Protein AF-A0A354FLP3-F1 (afdb_monomer_lite)

Sequence (162 aa):
MPLSAVAPWGTVAGTLSFEGNLVEPLLWQQTPPQIPQGDFSGSLRDVRIQFKAATLEQLGVALPELTLDEVGFKGTIGSNLTADVQFKGMLTGTLSGWVRLNPDRPQNSLLNLRVKLNLNPKLRQQLGVAALLLRGFQCGTTVSLKIEGTVAQPLTKKGECA

pLDDT: mean 88.19, std 9.28, range [58.03, 97.75]

Secondary structure (DSSP, 8-state):
-EEEEEETTEEEEEEEEEEEEEESGGGGGSSS----EEEEEEEEEEEEEEE-THHHHTTT-PPPPEEEEEEEEEEEESSEEEEEEEEEESEEEEEEEEEE--SS-GGGPEEEEEEEEEE-HHHHHHHTTHHHHHHTTEETTEEEEEEEEESSSEEEEEPPP-

Structure (mmCIF, N/CA/C/O backbone):
data_AF-A0A354FLP3-F1
#
_entry.id   AF-A0A354FLP3-F1
#
loop_
_atom_site.group_PDB
_atom_site.id
_atom_site.type_symbol
_atom_site.label_atom_id
_atom_site.label_alt_id
_atom_site.label_comp_id
_atom_site.label_asym_id
_atom_site.label_entity_id
_atom_site.label_seq_id
_atom_site.pdbx_PDB_ins_code
_atom_site.Cartn_x
_atom_site.Cartn_y
_atom_site.Cartn_z
_atom_site.occupancy
_atom_site.B_iso_or_equiv
_atom_site.auth_seq_id
_atom_site.auth_comp_id
_atom_site.auth_asym_id
_atom_site.auth_atom_id
_atom_site.pdbx_PDB_model_num
ATOM 1 N N . MET A 1 1 ? -9.056 12.078 -12.957 1.00 90.12 1 MET A N 1
ATOM 2 C CA . MET A 1 1 ? -9.632 11.098 -13.904 1.00 90.12 1 MET A CA 1
ATOM 3 C C . MET A 1 1 ? -10.315 9.985 -13.121 1.00 90.12 1 MET A C 1
ATOM 5 O O . MET A 1 1 ? -9.750 9.572 -12.114 1.00 90.12 1 MET A O 1
ATOM 9 N N . PRO A 1 2 ? -11.516 9.524 -13.503 1.00 92.50 2 PRO A N 1
ATOM 10 C CA . PRO A 1 2 ? -12.110 8.351 -12.867 1.00 92.50 2 PRO A CA 1
ATOM 11 C C . PRO A 1 2 ? -11.212 7.128 -13.100 1.00 92.50 2 PRO A C 1
ATOM 13 O O . PRO A 1 2 ? -10.718 6.924 -14.208 1.00 92.50 2 PRO A O 1
ATOM 16 N N . LEU A 1 3 ? -10.987 6.339 -12.054 1.00 92.81 3 LEU A N 1
ATOM 17 C CA . LEU A 1 3 ? -10.207 5.107 -12.090 1.00 92.81 3 LEU A CA 1
ATOM 18 C C . LEU A 1 3 ? -11.068 3.960 -11.559 1.00 92.81 3 LEU A C 1
ATOM 20 O O . LEU A 1 3 ? -11.684 4.078 -10.500 1.00 92.81 3 LEU A O 1
ATOM 24 N N . SER A 1 4 ? -11.063 2.837 -12.273 1.00 92.62 4 SER A N 1
ATOM 25 C CA . SER A 1 4 ? -11.566 1.559 -11.778 1.00 92.62 4 SER A CA 1
ATOM 26 C C . SER A 1 4 ? -10.586 0.460 -12.167 1.00 92.62 4 SER A C 1
ATOM 28 O O . SER A 1 4 ? -10.182 0.368 -13.326 1.00 92.62 4 SER A O 1
ATOM 30 N N . ALA A 1 5 ? -10.177 -0.344 -11.192 1.00 90.38 5 ALA A N 1
ATOM 31 C CA . ALA A 1 5 ? -9.242 -1.441 -11.380 1.00 90.38 5 ALA A CA 1
ATOM 32 C C . ALA A 1 5 ? -9.779 -2.714 -10.723 1.00 90.38 5 ALA A C 1
ATOM 34 O O . ALA A 1 5 ? -10.292 -2.690 -9.602 1.00 90.38 5 ALA A O 1
ATOM 35 N N . VAL A 1 6 ? -9.630 -3.838 -11.423 1.00 89.94 6 VAL A N 1
ATOM 36 C CA . VAL A 1 6 ? -9.985 -5.168 -10.923 1.00 89.94 6 VAL A CA 1
ATOM 37 C C . VAL A 1 6 ? -8.704 -5.928 -10.614 1.00 89.94 6 VAL A C 1
ATOM 39 O O . VAL A 1 6 ? -7.812 -6.027 -11.453 1.00 89.94 6 VAL A O 1
ATOM 42 N N . ALA A 1 7 ? -8.635 -6.502 -9.420 1.00 82.31 7 ALA A N 1
ATOM 43 C CA . ALA A 1 7 ? -7.557 -7.367 -8.976 1.00 82.31 7 ALA A CA 1
ATOM 44 C C . ALA A 1 7 ? -8.092 -8.772 -8.624 1.00 82.31 7 ALA A C 1
ATOM 46 O O . ALA A 1 7 ? -9.303 -8.976 -8.450 1.00 82.31 7 ALA A O 1
ATOM 47 N N . PRO A 1 8 ? -7.211 -9.778 -8.481 1.00 79.50 8 PRO A N 1
ATOM 48 C CA . PRO A 1 8 ? -7.608 -11.097 -7.987 1.00 79.50 8 PRO A CA 1
ATOM 49 C C . PRO A 1 8 ? -8.282 -11.055 -6.607 1.00 79.50 8 PRO A C 1
ATOM 51 O O . PRO A 1 8 ? -9.133 -11.889 -6.327 1.00 79.50 8 PRO A O 1
ATOM 54 N N . TRP A 1 9 ? -7.952 -10.062 -5.776 1.00 80.19 9 TRP A N 1
ATOM 55 C CA . TRP A 1 9 ? -8.453 -9.918 -4.407 1.00 80.19 9 TRP A CA 1
ATOM 56 C C . TRP A 1 9 ? -9.673 -8.992 -4.266 1.00 80.19 9 TRP A C 1
ATOM 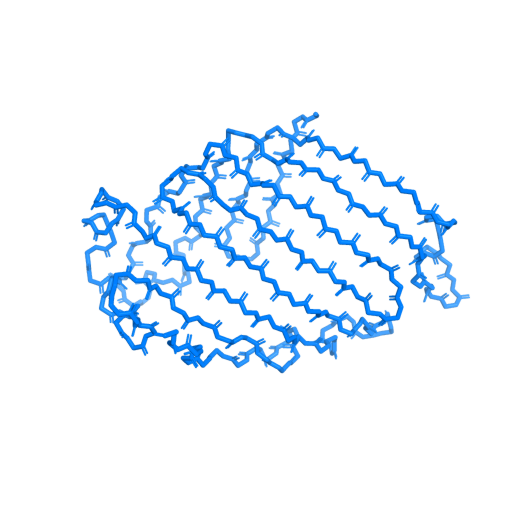58 O O . TRP A 1 9 ? -10.287 -8.969 -3.201 1.00 80.19 9 TRP A O 1
ATOM 68 N N . GLY A 1 10 ? -10.044 -8.223 -5.294 1.00 87.94 10 GLY A N 1
ATOM 69 C CA . GLY A 1 10 ? -11.063 -7.181 -5.148 1.00 87.94 10 GLY A CA 1
ATOM 70 C C . GLY A 1 10 ? -11.157 -6.216 -6.320 1.00 87.94 10 GLY A C 1
ATOM 71 O O . GLY A 1 10 ? -10.541 -6.419 -7.366 1.00 87.94 10 GLY A O 1
ATOM 72 N N . THR A 1 11 ? -11.928 -5.156 -6.132 1.00 91.81 11 THR A N 1
ATOM 73 C CA . THR A 1 11 ? -12.006 -4.002 -7.027 1.00 91.81 11 THR A CA 1
ATOM 74 C C . THR A 1 11 ? -11.650 -2.734 -6.260 1.00 91.81 11 THR A C 1
ATOM 76 O O . THR A 1 11 ? -11.897 -2.626 -5.058 1.00 91.81 11 THR A O 1
ATOM 79 N N . VAL A 1 12 ? -11.042 -1.778 -6.959 1.00 93.06 12 VAL A N 1
ATOM 80 C CA . VAL A 1 12 ? -10.733 -0.441 -6.444 1.00 93.06 12 VAL A CA 1
ATOM 81 C C . VAL A 1 12 ? -11.320 0.580 -7.403 1.00 93.06 12 VAL A C 1
ATOM 83 O O . VAL A 1 12 ? -11.105 0.486 -8.612 1.00 93.06 12 VAL A O 1
ATOM 86 N N . ALA A 1 13 ? -12.044 1.559 -6.875 1.00 96.00 13 ALA A N 1
ATOM 87 C CA . ALA A 1 13 ? -12.586 2.676 -7.637 1.00 96.00 13 ALA A CA 1
ATOM 88 C C . ALA A 1 13 ? -12.297 4.005 -6.931 1.00 96.00 13 ALA A C 1
ATOM 90 O O . ALA A 1 13 ? -12.186 4.033 -5.709 1.00 96.00 13 ALA A O 1
ATOM 91 N N . GLY A 1 14 ? -12.181 5.094 -7.690 1.00 95.94 14 GLY A N 1
ATOM 92 C CA . GLY A 1 14 ? -12.001 6.444 -7.151 1.00 95.94 14 GLY A CA 1
ATOM 93 C C . GLY A 1 14 ? -11.644 7.465 -8.230 1.00 95.94 14 GLY A C 1
ATOM 94 O O . GLY A 1 14 ? -11.694 7.172 -9.427 1.00 95.94 14 GLY A O 1
ATOM 95 N N . THR A 1 15 ? -11.244 8.662 -7.810 1.00 96.88 15 THR A N 1
ATOM 96 C CA . THR A 1 15 ? -10.768 9.723 -8.709 1.00 96.88 15 THR A CA 1
ATOM 97 C C . THR A 1 15 ? -9.259 9.887 -8.581 1.00 96.88 15 THR A C 1
ATOM 99 O O . THR A 1 15 ? -8.762 10.334 -7.551 1.00 96.88 15 THR A O 1
ATOM 102 N N . LEU A 1 16 ? -8.529 9.529 -9.636 1.00 96.25 16 LEU A N 1
ATOM 103 C CA . LEU A 1 16 ? -7.073 9.599 -9.712 1.00 96.25 16 LEU A CA 1
ATOM 104 C C . LEU A 1 16 ? -6.609 10.990 -10.161 1.00 96.25 16 LEU A C 1
ATOM 106 O O . LEU A 1 16 ? -7.042 11.502 -11.198 1.00 96.25 16 LEU A O 1
ATOM 110 N N . SER A 1 17 ? -5.681 11.562 -9.407 1.00 96.12 17 SER A N 1
ATOM 111 C CA . SER A 1 17 ? -4.750 12.594 -9.847 1.00 96.12 17 SER A CA 1
ATOM 112 C C . SER A 1 17 ? -3.367 11.959 -9.922 1.00 96.12 17 SER A C 1
ATOM 114 O O . SER A 1 17 ? -2.944 11.315 -8.961 1.00 96.12 17 SER A O 1
ATOM 116 N N . PHE A 1 18 ? -2.693 12.098 -11.057 1.00 93.88 18 PHE A N 1
ATOM 117 C CA . PHE A 1 18 ? -1.367 11.538 -11.282 1.00 93.88 18 PHE A CA 1
ATOM 118 C C . PHE A 1 18 ? -0.504 12.568 -11.993 1.00 93.88 18 PHE A C 1
ATOM 120 O O . PHE A 1 18 ? -0.931 13.165 -12.981 1.00 93.88 18 PHE A O 1
ATOM 127 N N . GLU A 1 19 ? 0.712 12.723 -11.502 1.00 92.69 19 GLU A N 1
ATOM 128 C CA . GLU A 1 19 ? 1.760 13.533 -12.092 1.00 92.69 19 GLU A CA 1
ATOM 129 C C . GLU A 1 19 ? 3.052 12.719 -12.071 1.00 92.69 19 GLU A C 1
ATOM 131 O O . GLU A 1 19 ? 3.365 12.052 -11.083 1.00 92.69 19 GLU A O 1
ATOM 136 N N . GLY A 1 20 ? 3.809 12.748 -13.161 1.00 88.88 20 GLY A N 1
ATOM 137 C CA . GLY A 1 20 ? 5.070 12.031 -13.221 1.00 88.88 20 GLY A CA 1
ATOM 138 C C . GLY A 1 20 ? 5.993 12.587 -14.286 1.00 88.88 20 GLY A C 1
ATOM 139 O O . GLY A 1 20 ? 5.558 12.921 -15.386 1.00 88.88 20 GLY A O 1
ATOM 140 N N . ASN A 1 21 ? 7.275 12.639 -13.947 1.00 89.38 21 ASN A N 1
ATOM 141 C CA . ASN A 1 21 ? 8.355 13.027 -14.840 1.00 89.38 21 ASN A CA 1
ATOM 142 C C . ASN A 1 21 ? 9.130 11.766 -15.201 1.00 89.38 21 ASN A C 1
ATOM 144 O O . ASN A 1 21 ? 10.168 11.472 -14.614 1.00 89.38 21 ASN A O 1
ATOM 148 N N . LEU A 1 22 ? 8.565 10.983 -16.121 1.00 84.25 22 LEU A N 1
ATOM 149 C CA . LEU A 1 22 ? 9.154 9.729 -16.575 1.00 84.25 22 LEU A CA 1
ATOM 150 C C . LEU A 1 22 ? 10.002 9.967 -17.822 1.00 84.25 22 LEU A C 1
ATOM 152 O O . LEU A 1 22 ? 9.513 10.460 -18.838 1.00 84.25 22 LEU A O 1
ATOM 156 N N . VAL A 1 23 ? 11.265 9.568 -17.749 1.00 83.56 23 VAL A N 1
ATOM 157 C CA . VAL A 1 23 ? 12.162 9.455 -18.891 1.00 83.56 23 VAL A CA 1
ATOM 158 C C . VAL A 1 23 ? 11.710 8.256 -19.715 1.00 83.56 23 VAL A C 1
ATOM 160 O O . VAL A 1 23 ? 11.703 7.126 -19.225 1.00 83.56 23 VAL A O 1
ATOM 163 N N . GLU A 1 24 ? 11.304 8.533 -20.955 1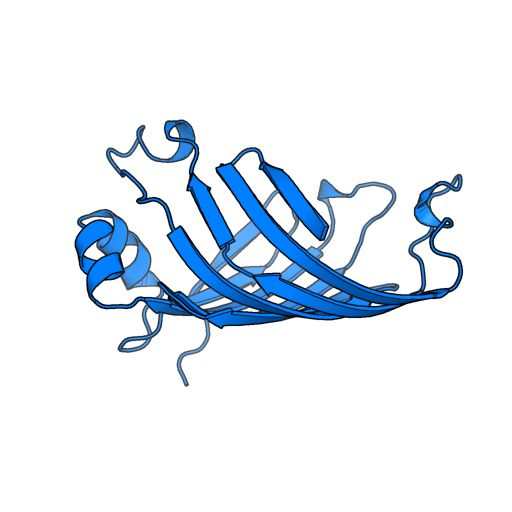.00 76.94 24 GLU A N 1
ATOM 164 C CA . GLU A 1 24 ? 10.925 7.537 -21.963 1.00 76.94 24 GLU A CA 1
ATOM 165 C C . GLU A 1 24 ? 9.896 6.504 -21.441 1.00 76.94 24 GLU A C 1
ATOM 167 O O . GLU A 1 24 ? 10.167 5.307 -21.360 1.00 76.94 24 GLU A O 1
ATOM 172 N N . PRO A 1 25 ? 8.660 6.921 -21.104 1.00 71.25 25 PRO A N 1
ATOM 173 C CA . PRO A 1 25 ? 7.660 6.050 -20.471 1.00 71.25 25 PRO A CA 1
ATOM 174 C C . PRO A 1 25 ? 7.262 4.824 -21.316 1.00 71.25 25 PRO A C 1
ATOM 176 O O . PRO A 1 25 ? 6.699 3.865 -20.788 1.00 71.25 25 PRO A O 1
ATOM 179 N N . LEU A 1 26 ? 7.563 4.836 -22.618 1.00 76.12 26 LEU A N 1
ATOM 180 C CA . LEU A 1 26 ? 7.305 3.739 -23.554 1.00 76.12 26 LEU A CA 1
ATOM 181 C C . LEU A 1 26 ? 8.393 2.648 -23.541 1.00 76.12 26 LEU A C 1
ATOM 183 O O . LEU A 1 26 ? 8.225 1.632 -24.212 1.00 76.12 26 LEU A O 1
ATOM 187 N N . LEU A 1 27 ? 9.469 2.803 -22.759 1.00 74.44 27 LEU A N 1
ATOM 188 C CA . LEU A 1 27 ? 10.528 1.795 -22.593 1.00 74.44 27 LEU A CA 1
ATOM 189 C C . LEU A 1 27 ? 9.995 0.421 -22.151 1.00 74.44 27 LEU A C 1
ATOM 191 O O . LEU A 1 27 ? 10.506 -0.614 -22.580 1.00 74.44 27 LEU A O 1
ATOM 195 N N . TRP A 1 28 ? 8.905 0.393 -21.379 1.00 72.19 28 TRP A N 1
ATOM 196 C CA . TRP A 1 28 ? 8.240 -0.852 -20.973 1.00 72.19 28 TRP A CA 1
ATOM 197 C C . TRP A 1 28 ? 7.677 -1.667 -22.142 1.00 72.19 28 TRP A C 1
ATOM 199 O O . TRP A 1 28 ? 7.447 -2.863 -21.989 1.00 72.19 28 TRP A O 1
ATOM 209 N N . GLN A 1 29 ? 7.399 -1.024 -23.280 1.00 77.19 29 GLN A N 1
ATOM 210 C CA . GLN A 1 29 ? 6.842 -1.667 -24.474 1.00 77.19 29 GLN A CA 1
ATOM 211 C C . GLN A 1 29 ? 7.936 -2.188 -25.420 1.00 77.19 29 GLN A C 1
ATOM 213 O O . GLN A 1 29 ? 7.622 -2.824 -26.425 1.00 77.19 29 GLN A O 1
ATOM 218 N N . GLN A 1 30 ? 9.213 -1.918 -25.127 1.00 79.44 30 GLN A N 1
ATOM 219 C CA . GLN A 1 30 ? 10.337 -2.386 -25.936 1.00 79.44 30 GLN A CA 1
ATOM 220 C C . GLN A 1 30 ? 10.639 -3.871 -25.698 1.00 79.44 30 GLN A C 1
ATOM 222 O O . GLN A 1 30 ? 10.158 -4.489 -24.752 1.00 79.44 30 GLN A O 1
ATOM 227 N N . THR A 1 31 ? 11.440 -4.464 -26.587 1.00 77.06 31 THR A N 1
ATOM 228 C CA . THR A 1 31 ? 11.949 -5.834 -26.443 1.00 77.06 31 THR A CA 1
ATOM 229 C C . THR A 1 31 ? 13.484 -5.797 -26.438 1.00 77.06 31 THR A C 1
ATOM 231 O O . THR A 1 31 ? 14.064 -5.471 -27.474 1.00 77.06 31 THR A O 1
ATOM 234 N N . PRO A 1 32 ? 14.156 -6.122 -25.317 1.00 74.12 32 PRO A N 1
ATOM 235 C CA . PRO A 1 32 ? 13.576 -6.490 -24.024 1.00 74.12 32 PRO A CA 1
ATOM 236 C C . PRO A 1 32 ? 12.907 -5.290 -23.324 1.00 74.12 32 PRO A C 1
ATOM 238 O O . PRO A 1 32 ? 13.324 -4.151 -23.545 1.00 74.12 32 PRO A O 1
ATOM 241 N N . PRO A 1 33 ? 11.880 -5.525 -22.487 1.00 75.94 33 PRO A N 1
ATOM 242 C CA . PRO A 1 33 ? 11.199 -4.459 -21.764 1.00 75.94 33 PRO A CA 1
ATOM 243 C C . PRO A 1 33 ? 12.163 -3.771 -20.801 1.00 75.94 33 PRO A C 1
ATOM 245 O O . PRO A 1 33 ? 12.821 -4.416 -19.982 1.00 75.94 33 PRO A O 1
ATOM 248 N N . GLN A 1 34 ? 12.231 -2.446 -20.890 1.00 80.94 34 GLN A N 1
ATOM 249 C CA . GLN A 1 34 ? 13.078 -1.627 -20.034 1.00 80.94 34 GLN A CA 1
ATOM 250 C C . GLN A 1 34 ? 12.229 -0.866 -19.018 1.00 80.94 34 GLN A C 1
ATOM 252 O O . GLN A 1 34 ? 11.121 -0.416 -19.307 1.00 80.94 34 GLN A O 1
ATOM 257 N N . ILE A 1 35 ? 12.758 -0.729 -17.804 1.00 83.44 35 ILE A N 1
ATOM 258 C CA . ILE A 1 35 ? 12.104 0.035 -16.744 1.00 83.44 35 ILE A CA 1
ATOM 259 C C . ILE A 1 35 ? 12.444 1.519 -16.968 1.00 83.44 35 ILE A C 1
ATOM 261 O O . ILE A 1 35 ? 13.627 1.865 -16.930 1.00 83.44 35 ILE A O 1
ATOM 265 N N . PRO A 1 36 ? 11.457 2.404 -17.188 1.00 84.12 36 PRO A N 1
ATOM 266 C CA . PRO A 1 36 ? 11.667 3.828 -17.300 1.00 84.12 36 PRO A CA 1
ATOM 267 C C . PRO A 1 36 ? 12.108 4.375 -15.956 1.00 84.12 36 PRO A C 1
ATOM 269 O O . PRO A 1 36 ? 11.907 3.771 -14.897 1.00 84.12 36 PRO A O 1
ATOM 272 N N . GLN A 1 37 ? 12.692 5.558 -16.021 1.00 89.81 37 GLN A N 1
ATOM 273 C CA . GLN A 1 37 ? 13.249 6.219 -14.860 1.00 89.81 37 GLN A CA 1
ATOM 274 C C . GLN A 1 37 ? 12.502 7.507 -14.590 1.00 89.81 37 GLN A C 1
ATOM 276 O O . GLN A 1 37 ? 12.136 8.210 -15.525 1.00 89.81 37 GLN A O 1
ATOM 281 N N . GLY A 1 38 ? 12.289 7.830 -13.324 1.00 92.81 38 GLY A N 1
ATOM 282 C CA . GLY A 1 38 ? 11.735 9.123 -12.961 1.00 92.81 38 GLY A CA 1
ATOM 283 C C . GLY A 1 38 ? 10.923 9.105 -11.688 1.00 92.81 38 GLY A C 1
ATOM 284 O O . GLY A 1 38 ? 10.816 8.089 -11.000 1.00 92.81 38 GLY A O 1
ATOM 285 N N . ASP A 1 39 ? 10.321 10.249 -11.414 1.00 94.62 39 ASP A N 1
ATOM 286 C CA . ASP A 1 39 ? 9.527 10.470 -10.218 1.00 94.62 39 ASP A CA 1
ATOM 287 C C . ASP A 1 39 ? 8.047 10.486 -10.568 1.00 94.62 39 ASP A C 1
ATOM 289 O O . ASP A 1 39 ? 7.641 10.912 -11.654 1.00 94.62 39 ASP A O 1
ATOM 293 N N . PHE A 1 40 ? 7.227 10.040 -9.627 1.00 94.06 40 PHE A N 1
ATOM 294 C CA . PHE A 1 40 ? 5.782 10.105 -9.743 1.00 94.06 40 PHE A CA 1
ATOM 295 C C . PHE A 1 40 ? 5.153 10.507 -8.417 1.00 94.06 40 PHE A C 1
ATOM 297 O O . PHE A 1 40 ? 5.660 10.218 -7.331 1.00 94.06 40 PHE A O 1
ATOM 304 N N . SER A 1 41 ? 4.004 11.159 -8.504 1.00 97.00 41 SER A N 1
ATOM 305 C CA . SER A 1 41 ? 3.171 11.469 -7.359 1.00 97.00 41 SER A CA 1
ATOM 306 C C . SER A 1 41 ? 1.710 11.580 -7.763 1.00 97.00 41 SER A C 1
ATOM 308 O O . SER A 1 41 ? 1.356 11.619 -8.941 1.00 97.00 41 SER A O 1
ATOM 310 N N . GLY A 1 42 ? 0.835 11.579 -6.773 1.00 96.62 42 GLY A N 1
ATOM 311 C CA . GLY A 1 42 ? -0.580 11.699 -7.030 1.00 96.62 42 GLY A CA 1
ATOM 312 C C . GLY A 1 42 ? -1.432 11.415 -5.814 1.00 96.62 42 GLY A C 1
ATOM 313 O O . GLY A 1 42 ? -0.960 11.250 -4.687 1.00 96.62 42 GLY A O 1
ATOM 314 N N . SER A 1 43 ? -2.731 11.371 -6.063 1.00 97.25 43 SER A N 1
ATOM 315 C CA . SER A 1 43 ? -3.720 10.988 -5.066 1.00 97.25 43 SER A CA 1
ATOM 316 C C . SER A 1 43 ? -4.872 10.244 -5.718 1.00 97.25 43 SER A C 1
ATOM 318 O O . SER A 1 43 ? -5.247 10.522 -6.856 1.00 97.25 43 SER A O 1
ATOM 320 N N . LEU A 1 44 ? -5.452 9.303 -4.986 1.00 96.75 44 LEU A N 1
ATOM 321 C CA . LEU A 1 44 ? -6.743 8.711 -5.301 1.00 96.75 44 LEU A CA 1
ATOM 322 C C . LEU A 1 44 ? -7.751 9.210 -4.265 1.00 96.75 44 LEU A C 1
ATOM 324 O O . LEU A 1 44 ? -7.539 9.013 -3.072 1.00 96.75 44 LEU A O 1
ATOM 328 N N . ARG A 1 45 ? -8.816 9.878 -4.705 1.00 97.31 45 ARG A N 1
ATOM 329 C CA . ARG A 1 45 ? -9.878 10.424 -3.843 1.00 97.31 45 ARG A CA 1
ATOM 330 C C . ARG A 1 45 ? -11.152 9.603 -3.951 1.00 97.31 45 ARG A C 1
ATOM 332 O O . ARG A 1 45 ? -11.361 8.949 -4.976 1.00 97.31 45 ARG A O 1
ATOM 339 N N . ASP A 1 46 ? -11.984 9.668 -2.915 1.00 96.44 46 ASP A N 1
ATOM 340 C CA . ASP A 1 46 ? -13.277 8.972 -2.844 1.00 96.44 46 ASP A CA 1
ATOM 341 C C . ASP A 1 46 ? -13.133 7.473 -3.145 1.00 96.44 46 ASP A C 1
ATOM 343 O O . ASP A 1 46 ? -13.850 6.891 -3.964 1.00 96.44 46 ASP A O 1
ATOM 347 N N . VAL A 1 47 ? -12.128 6.858 -2.520 1.00 96.00 47 VAL A N 1
ATOM 348 C CA . VAL A 1 47 ? -11.710 5.495 -2.829 1.00 96.00 47 VAL A CA 1
ATOM 349 C C . VAL A 1 47 ? -12.713 4.510 -2.262 1.00 96.00 47 VAL A C 1
ATOM 351 O O . VAL A 1 47 ? -13.031 4.556 -1.075 1.00 96.00 47 VAL A O 1
ATOM 354 N N . ARG A 1 48 ? -13.148 3.564 -3.087 1.00 95.06 48 ARG A N 1
ATOM 355 C CA . ARG A 1 48 ? -13.948 2.411 -2.673 1.00 95.06 48 ARG A CA 1
ATOM 356 C C . ARG A 1 48 ? -13.206 1.138 -3.017 1.00 95.06 48 ARG A C 1
ATOM 358 O O . ARG A 1 48 ? -12.815 0.944 -4.167 1.00 95.06 48 ARG A O 1
ATOM 365 N N . ILE A 1 49 ? -13.011 0.286 -2.020 1.00 92.38 49 ILE A N 1
ATOM 366 C CA . ILE A 1 49 ? -12.358 -1.010 -2.164 1.00 92.38 49 ILE A CA 1
ATOM 367 C C . ILE A 1 49 ? -13.357 -2.092 -1.775 1.00 92.38 49 ILE A C 1
ATOM 369 O O . ILE A 1 49 ? -13.756 -2.185 -0.613 1.00 92.38 49 ILE A O 1
ATOM 373 N N . GLN A 1 50 ? -13.730 -2.923 -2.743 1.00 90.50 50 GLN A N 1
ATOM 374 C CA . GLN A 1 50 ? -14.599 -4.074 -2.519 1.00 90.50 50 GLN A CA 1
ATOM 375 C C . GLN A 1 50 ? -13.771 -5.346 -2.625 1.00 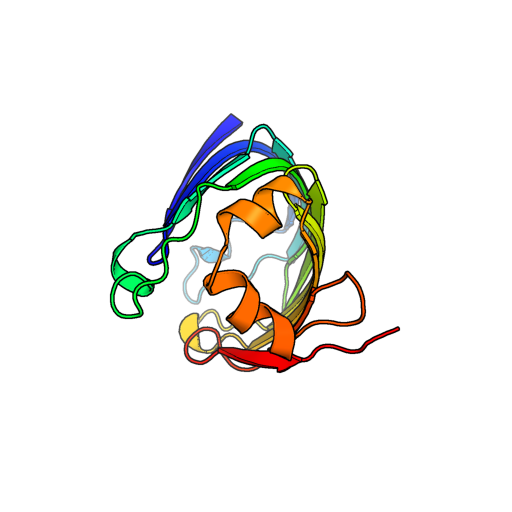90.50 50 GLN A C 1
ATOM 377 O O . GLN A 1 50 ? -13.199 -5.651 -3.671 1.00 90.50 50 GLN A O 1
ATOM 382 N N . PHE A 1 51 ? -13.688 -6.099 -1.535 1.00 85.50 51 PHE A N 1
ATOM 383 C CA . PHE A 1 51 ? -12.973 -7.368 -1.531 1.00 85.50 51 PHE A CA 1
ATOM 384 C C . PHE A 1 51 ? -13.795 -8.450 -2.225 1.00 85.50 51 PHE A C 1
ATOM 386 O O . PHE A 1 51 ? -15.010 -8.533 -2.051 1.00 85.50 51 PHE A O 1
ATOM 393 N N . LYS A 1 52 ? -13.130 -9.310 -3.002 1.00 80.75 52 LYS A N 1
ATOM 394 C CA . LYS A 1 52 ? -13.775 -10.510 -3.534 1.00 80.75 52 LYS A CA 1
ATOM 395 C C . LYS A 1 52 ? -14.006 -11.489 -2.392 1.00 80.75 52 LYS A C 1
ATOM 397 O O . LYS A 1 52 ? -13.073 -11.883 -1.696 1.00 80.75 52 LYS A O 1
ATOM 402 N N . ALA A 1 53 ? -15.258 -11.896 -2.264 1.00 63.84 53 ALA A N 1
ATOM 403 C CA . ALA A 1 53 ? -15.761 -12.736 -1.191 1.00 63.84 53 ALA A CA 1
ATOM 404 C C . ALA A 1 53 ? -15.009 -14.087 -1.088 1.00 63.84 53 ALA A C 1
ATOM 406 O O . ALA A 1 53 ? -14.595 -14.509 -0.008 1.00 63.84 53 ALA A O 1
ATOM 407 N N . ALA A 1 54 ? -14.671 -14.680 -2.238 1.00 61.78 54 ALA A N 1
ATOM 408 C CA . ALA A 1 54 ? -14.104 -16.026 -2.337 1.00 61.78 54 ALA A CA 1
ATOM 409 C C . ALA A 1 54 ? -12.800 -16.276 -1.548 1.00 61.78 54 ALA A C 1
ATOM 411 O O . ALA A 1 54 ? -12.553 -17.412 -1.146 1.00 61.78 54 ALA A O 1
ATOM 412 N N . THR A 1 55 ? -11.955 -15.265 -1.318 1.00 58.03 55 THR A N 1
ATOM 413 C CA . THR A 1 55 ? -10.617 -15.486 -0.733 1.00 58.03 55 THR A CA 1
ATOM 414 C C . THR A 1 55 ? -10.648 -15.688 0.786 1.00 58.03 55 THR A C 1
ATOM 416 O O . THR A 1 55 ? -9.745 -16.311 1.337 1.00 58.03 55 THR A O 1
ATOM 419 N N . LEU A 1 56 ? -11.667 -15.170 1.480 1.00 61.94 56 LEU A N 1
ATOM 420 C CA . LEU A 1 56 ? -11.756 -15.201 2.949 1.00 61.94 56 LEU A CA 1
ATOM 421 C C . LEU A 1 56 ? -13.083 -15.763 3.475 1.00 61.94 56 LEU A C 1
ATOM 423 O O . LEU A 1 56 ? -13.143 -16.190 4.629 1.00 61.94 56 LEU A O 1
ATOM 427 N N . GLU A 1 57 ? -14.110 -15.879 2.629 1.00 63.50 57 GLU A N 1
ATOM 428 C CA . GLU A 1 57 ? -15.352 -16.581 2.976 1.00 63.50 57 GLU A CA 1
ATOM 429 C C . GLU A 1 57 ? -15.128 -18.060 3.300 1.00 63.50 57 GLU A C 1
ATOM 431 O O . GLU A 1 57 ? -15.808 -18.595 4.171 1.00 63.50 57 GLU A O 1
ATOM 436 N N . GLN A 1 58 ? -14.126 -18.710 2.691 1.00 59.66 58 GLN A N 1
ATOM 437 C CA . GLN A 1 58 ? -13.740 -20.085 3.047 1.00 59.66 58 GLN A CA 1
ATOM 438 C C . GLN A 1 58 ? -13.289 -20.215 4.512 1.00 59.66 58 GLN A C 1
ATOM 440 O O . GLN A 1 58 ? -13.357 -21.297 5.087 1.00 59.66 58 GLN A O 1
ATOM 445 N N . LEU A 1 59 ? -12.853 -19.110 5.126 1.00 59.47 59 LEU A N 1
ATOM 446 C CA . LEU A 1 59 ? -12.472 -19.018 6.536 1.00 59.47 59 LEU A CA 1
ATOM 447 C C . LEU A 1 59 ? -13.580 -18.386 7.400 1.00 59.47 59 LEU A C 1
ATOM 449 O O . LEU A 1 59 ? -13.336 -18.057 8.559 1.00 59.47 59 LEU A O 1
ATOM 453 N N . GLY A 1 60 ? -14.784 -18.182 6.849 1.00 63.31 60 GLY A N 1
ATOM 454 C CA . GLY A 1 60 ? -15.896 -17.509 7.526 1.00 63.31 60 GLY A CA 1
ATOM 455 C C . GLY A 1 60 ? -15.645 -16.021 7.794 1.00 63.31 60 GLY A C 1
ATOM 456 O O . GLY A 1 60 ? -16.279 -15.435 8.671 1.00 63.31 60 GLY A O 1
ATOM 457 N N . VAL A 1 61 ? -14.699 -15.405 7.078 1.00 70.56 61 VAL A N 1
ATOM 458 C CA . VAL A 1 61 ? -14.284 -14.016 7.285 1.00 70.56 61 VAL A CA 1
ATOM 459 C C . VAL A 1 61 ? -14.863 -13.132 6.182 1.00 70.56 61 VAL A C 1
ATOM 461 O O . VAL A 1 61 ? -14.383 -13.131 5.050 1.00 70.56 61 VAL A O 1
ATOM 464 N N . ALA A 1 62 ? -15.874 -12.334 6.529 1.00 71.88 62 ALA A N 1
ATOM 465 C CA . ALA A 1 62 ? -16.382 -11.275 5.664 1.00 71.88 62 ALA A CA 1
ATOM 466 C C . ALA A 1 62 ? -15.543 -10.002 5.852 1.00 71.88 62 ALA A C 1
ATOM 468 O O . ALA A 1 62 ? -15.468 -9.457 6.955 1.00 71.88 62 ALA A O 1
ATOM 469 N N . LEU A 1 63 ? -14.911 -9.520 4.779 1.00 80.38 63 LEU A N 1
ATOM 470 C CA . LEU A 1 63 ? -14.272 -8.206 4.788 1.00 80.38 63 LEU A CA 1
ATOM 471 C C . LEU A 1 63 ? -15.285 -7.133 4.371 1.00 80.38 63 LEU A C 1
ATOM 473 O O . LEU A 1 63 ? -15.900 -7.272 3.312 1.00 80.38 63 LEU A O 1
ATOM 477 N N . PRO A 1 64 ? -15.455 -6.058 5.159 1.00 86.19 64 PRO A N 1
ATOM 478 C CA . PRO A 1 64 ? -16.322 -4.957 4.767 1.00 86.19 64 PRO A CA 1
ATOM 479 C C . PRO A 1 64 ? -15.734 -4.201 3.569 1.00 86.19 64 PRO A C 1
ATOM 481 O O . PRO A 1 64 ? -14.517 -4.182 3.367 1.00 86.19 64 PRO A O 1
ATOM 484 N N . GLU A 1 65 ? -16.597 -3.521 2.811 1.00 89.81 65 GLU A N 1
ATOM 485 C CA . GLU A 1 65 ? -16.143 -2.490 1.873 1.00 89.81 65 GLU A CA 1
ATOM 486 C C . GLU A 1 65 ? -15.328 -1.431 2.634 1.00 89.81 65 GLU A C 1
ATOM 488 O O . GLU A 1 65 ? -15.725 -0.986 3.716 1.00 89.81 65 GLU A O 1
ATOM 493 N N . LEU A 1 66 ? -14.189 -1.025 2.070 1.00 91.38 66 LEU A N 1
ATOM 494 C CA . LEU A 1 66 ? -13.397 0.079 2.605 1.00 91.38 66 LEU A CA 1
ATOM 495 C C . LEU A 1 66 ? -13.632 1.333 1.781 1.00 91.38 66 LEU A C 1
ATOM 497 O O . LEU A 1 66 ? -13.369 1.353 0.579 1.00 91.38 66 LEU A O 1
ATOM 501 N N . THR A 1 67 ? -14.042 2.398 2.461 1.00 94.50 67 THR A N 1
ATOM 502 C CA . THR A 1 67 ? -14.105 3.743 1.895 1.00 94.50 67 THR A CA 1
ATOM 503 C C . THR A 1 67 ? -12.974 4.595 2.460 1.00 94.50 67 THR A C 1
ATOM 505 O O . THR A 1 67 ? -12.865 4.753 3.682 1.00 94.50 67 THR A O 1
ATOM 508 N N . LEU A 1 68 ? -12.128 5.141 1.589 1.00 95.81 68 LEU A N 1
ATOM 509 C CA . LEU A 1 68 ? -11.044 6.052 1.960 1.00 95.81 68 LEU A CA 1
ATOM 510 C C . LEU A 1 68 ? -11.298 7.417 1.341 1.00 95.81 68 LEU A C 1
ATOM 512 O O . LEU A 1 68 ? -11.663 7.513 0.172 1.00 95.81 68 LEU A O 1
ATOM 516 N N . ASP A 1 69 ? -11.062 8.465 2.116 1.00 96.62 69 ASP A N 1
ATOM 517 C CA . ASP A 1 69 ? -11.218 9.839 1.645 1.00 96.62 69 ASP A CA 1
ATOM 518 C C . ASP A 1 69 ? -10.121 10.154 0.621 1.00 96.62 69 ASP A C 1
ATOM 520 O O . ASP A 1 69 ? -10.365 10.749 -0.429 1.00 96.62 69 ASP A O 1
ATOM 524 N N . GLU A 1 70 ? -8.895 9.717 0.923 1.00 97.00 70 GLU A N 1
ATOM 525 C CA . GLU A 1 70 ? -7.725 9.969 0.095 1.00 97.00 70 GLU A CA 1
ATOM 526 C C . GLU A 1 70 ? -6.645 8.900 0.311 1.00 97.00 70 GLU A C 1
ATOM 528 O O . GLU A 1 70 ? -6.340 8.504 1.440 1.00 97.00 70 GLU A O 1
ATOM 533 N N . VAL A 1 71 ? -6.018 8.483 -0.785 1.00 97.25 71 VAL A N 1
ATOM 534 C CA . VAL A 1 71 ? -4.758 7.742 -0.806 1.00 97.25 71 VAL A CA 1
ATOM 535 C C . VAL A 1 71 ? -3.740 8.581 -1.564 1.00 97.25 71 VAL A C 1
ATOM 537 O O . VAL A 1 71 ? -3.773 8.639 -2.791 1.00 97.25 71 VAL A O 1
ATOM 540 N N . GLY A 1 72 ? -2.864 9.266 -0.834 1.00 97.44 72 GLY A N 1
ATOM 541 C CA . GLY A 1 72 ? -1.764 10.034 -1.416 1.00 97.44 72 GLY A CA 1
ATOM 542 C C . GLY A 1 72 ? -0.574 9.124 -1.671 1.00 97.44 72 GLY A C 1
ATOM 543 O O . GLY A 1 72 ? -0.256 8.296 -0.821 1.00 97.44 72 GLY A O 1
ATOM 544 N N . PHE A 1 73 ? 0.093 9.263 -2.810 1.00 96.62 73 PHE A N 1
ATOM 545 C CA . PHE A 1 73 ? 1.276 8.471 -3.125 1.00 96.62 73 PHE A CA 1
ATOM 546 C C . PHE A 1 73 ? 2.347 9.323 -3.794 1.00 96.62 73 PHE A C 1
ATOM 548 O O . PHE A 1 73 ? 2.056 10.266 -4.529 1.00 96.62 73 PHE A O 1
ATOM 555 N N . LYS A 1 74 ? 3.602 8.972 -3.543 1.00 97.19 74 LYS A N 1
ATOM 556 C CA . LYS A 1 74 ? 4.767 9.500 -4.249 1.00 97.19 74 LYS A CA 1
ATOM 557 C C . LYS A 1 74 ? 5.864 8.455 -4.278 1.00 97.19 74 LYS A C 1
ATOM 559 O O . LYS A 1 74 ? 5.895 7.572 -3.422 1.00 97.19 74 LYS A O 1
ATOM 564 N N . GLY A 1 75 ? 6.765 8.562 -5.234 1.00 95.94 75 GLY A N 1
ATOM 565 C CA . GLY A 1 75 ? 7.839 7.601 -5.357 1.00 95.94 75 GLY A CA 1
ATOM 566 C C . GLY A 1 75 ? 8.692 7.826 -6.583 1.00 95.94 75 GLY A C 1
ATOM 567 O O . GLY A 1 75 ? 8.516 8.792 -7.324 1.00 95.94 75 GLY A O 1
ATOM 568 N N . THR A 1 76 ? 9.607 6.891 -6.780 1.00 94.81 76 THR A N 1
ATOM 569 C CA . THR A 1 76 ? 10.508 6.862 -7.925 1.00 94.81 76 THR A CA 1
ATOM 570 C C . THR A 1 76 ? 10.395 5.520 -8.627 1.00 94.81 76 THR A C 1
ATOM 572 O O . THR A 1 76 ? 10.099 4.496 -8.005 1.00 94.81 76 THR A O 1
ATOM 575 N N . ILE A 1 77 ? 10.617 5.515 -9.933 1.00 91.50 77 ILE A N 1
ATOM 576 C CA . ILE A 1 77 ? 10.692 4.314 -10.754 1.00 91.50 77 ILE A CA 1
ATOM 577 C C . ILE A 1 77 ? 12.051 4.268 -11.448 1.00 91.50 77 ILE A C 1
ATOM 579 O O . ILE A 1 77 ? 12.631 5.297 -11.786 1.00 91.50 77 ILE A O 1
ATOM 583 N N . GLY A 1 78 ? 12.596 3.064 -11.572 1.00 87.00 78 GLY A N 1
ATOM 584 C CA . GLY A 1 78 ? 13.939 2.778 -12.065 1.00 87.00 78 GLY A CA 1
ATOM 585 C C . GLY A 1 78 ? 14.309 1.348 -11.677 1.00 87.00 78 GLY A C 1
ATOM 586 O O . GLY A 1 78 ? 13.432 0.497 -11.548 1.00 87.00 78 GLY A O 1
ATOM 587 N N . SER A 1 79 ? 15.585 1.067 -11.396 1.00 79.81 79 SER A N 1
ATOM 588 C CA . SER A 1 79 ? 16.036 -0.270 -10.954 1.00 79.81 79 SER A CA 1
ATOM 589 C C . SER A 1 79 ? 15.249 -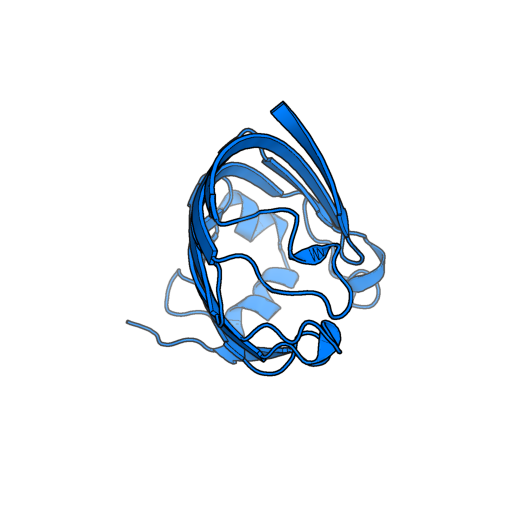0.801 -9.746 1.00 79.81 79 SER A C 1
ATOM 591 O O . SER A 1 79 ? 15.023 -2.005 -9.614 1.00 79.81 79 SER A O 1
ATOM 593 N N . ASN A 1 80 ? 14.822 0.117 -8.878 1.00 88.38 80 ASN A N 1
ATOM 594 C CA . ASN A 1 80 ? 13.854 -0.124 -7.823 1.00 88.38 80 ASN A CA 1
ATOM 595 C C . ASN A 1 80 ? 12.692 0.856 -7.995 1.00 88.38 80 ASN A C 1
ATOM 597 O O . ASN A 1 80 ? 12.915 2.043 -8.224 1.00 88.38 80 ASN A O 1
ATOM 601 N N . LEU A 1 81 ? 11.470 0.366 -7.818 1.00 92.62 81 LEU A N 1
ATOM 602 C CA . LEU A 1 81 ? 10.309 1.202 -7.561 1.00 92.62 81 LEU A CA 1
ATOM 603 C C . LEU A 1 81 ? 10.280 1.521 -6.071 1.00 92.62 81 LEU A C 1
ATOM 605 O O . LEU A 1 81 ? 10.235 0.605 -5.254 1.00 92.62 81 LEU A O 1
ATOM 609 N N . THR A 1 82 ? 10.313 2.795 -5.710 1.00 95.31 82 THR A N 1
ATOM 610 C CA . THR A 1 82 ? 10.062 3.242 -4.338 1.00 95.31 82 THR A CA 1
ATOM 611 C C . THR A 1 82 ? 8.668 3.833 -4.264 1.00 95.31 82 THR A C 1
ATOM 613 O O . THR A 1 82 ? 8.195 4.438 -5.223 1.00 95.31 82 THR A O 1
ATOM 616 N N . ALA A 1 83 ? 7.984 3.626 -3.147 1.00 92.25 83 ALA A N 1
ATOM 617 C CA . ALA A 1 83 ? 6.670 4.207 -2.936 1.00 92.25 83 ALA A CA 1
ATOM 618 C C . ALA A 1 83 ? 6.500 4.582 -1.470 1.00 92.25 83 ALA A C 1
ATOM 620 O O . ALA A 1 83 ? 6.733 3.754 -0.592 1.00 92.25 83 ALA A O 1
ATOM 621 N N . ASP A 1 84 ? 6.047 5.808 -1.240 1.00 96.50 84 ASP A N 1
ATOM 622 C CA . ASP A 1 84 ? 5.488 6.293 0.011 1.00 96.50 84 ASP A CA 1
ATOM 623 C C . ASP A 1 84 ? 4.011 6.594 -0.221 1.00 96.50 84 ASP A C 1
ATOM 625 O O . ASP A 1 84 ? 3.645 7.455 -1.023 1.00 96.50 84 ASP A O 1
ATOM 629 N N . VAL A 1 85 ? 3.156 5.881 0.498 1.00 97.31 85 VAL A N 1
ATOM 630 C CA . VAL A 1 85 ? 1.704 5.951 0.391 1.00 97.31 85 VAL A CA 1
ATOM 631 C C . VAL A 1 85 ? 1.134 6.347 1.744 1.00 97.31 85 VAL A C 1
ATOM 633 O O . VAL A 1 85 ? 1.544 5.822 2.779 1.00 97.31 85 VAL A O 1
ATOM 636 N N . GLN A 1 86 ? 0.179 7.268 1.739 1.00 97.75 86 GLN A N 1
ATOM 637 C CA . GLN A 1 86 ? -0.548 7.739 2.910 1.00 97.75 86 GLN A CA 1
ATOM 638 C C . GLN A 1 86 ? -2.034 7.464 2.732 1.00 97.75 86 GLN A C 1
ATOM 640 O O . GLN A 1 86 ? -2.612 7.817 1.707 1.00 97.75 86 GLN A O 1
ATOM 645 N N . PHE A 1 87 ? -2.656 6.881 3.750 1.00 96.88 87 PHE A N 1
ATOM 646 C CA . PHE A 1 87 ? -4.078 6.553 3.756 1.00 96.88 87 PHE A CA 1
ATOM 647 C C . PHE A 1 87 ? -4.844 7.509 4.675 1.00 96.88 87 PHE A C 1
ATOM 649 O O . PHE A 1 87 ? -4.380 7.808 5.782 1.00 96.88 87 PHE A O 1
ATOM 656 N N . LYS A 1 88 ? -6.022 7.964 4.236 1.00 96.50 88 LYS A N 1
ATOM 657 C CA . LYS A 1 88 ? -6.971 8.768 5.019 1.00 96.50 88 LYS A CA 1
ATOM 658 C C . LYS A 1 88 ? -8.395 8.235 4.839 1.00 96.50 88 LYS A C 1
ATOM 660 O O . LYS A 1 88 ? -8.774 7.865 3.733 1.00 96.50 88 LYS A O 1
ATOM 665 N N . GLY A 1 89 ? -9.188 8.219 5.908 1.00 94.06 89 GLY A N 1
ATOM 666 C CA . GLY A 1 89 ? -10.575 7.738 5.908 1.00 94.06 89 GLY A CA 1
ATOM 667 C C . GLY A 1 89 ? -10.783 6.604 6.907 1.00 94.06 89 GLY A C 1
ATOM 668 O O . GLY A 1 89 ? -10.399 6.720 8.074 1.00 94.06 89 GLY A O 1
ATOM 669 N N . MET A 1 90 ? -11.387 5.490 6.475 1.00 93.38 90 MET A N 1
ATOM 670 C CA . MET A 1 90 ? -11.658 4.350 7.367 1.00 93.38 90 MET A CA 1
ATOM 671 C C . MET A 1 90 ? -10.401 3.707 7.971 1.00 93.38 90 MET A C 1
ATOM 673 O O . MET A 1 90 ? -10.445 3.184 9.089 1.00 93.38 90 MET A O 1
ATOM 677 N N . LEU A 1 91 ? -9.284 3.775 7.249 1.00 92.06 91 LEU A N 1
ATOM 678 C CA . LEU A 1 91 ? -7.954 3.450 7.749 1.00 92.06 91 LEU A CA 1
ATOM 679 C C . LEU A 1 91 ? -7.018 4.634 7.511 1.00 92.06 91 LEU A C 1
ATOM 681 O O . LEU A 1 91 ? -7.078 5.290 6.470 1.00 92.06 91 LEU A O 1
ATOM 685 N N . THR A 1 92 ? -6.154 4.900 8.483 1.00 95.50 92 THR A N 1
ATOM 686 C CA . THR A 1 92 ? -5.127 5.937 8.394 1.00 95.50 92 THR A CA 1
ATOM 687 C C . THR A 1 92 ? -3.748 5.338 8.580 1.00 95.50 92 THR A C 1
ATOM 689 O O . THR A 1 92 ? -3.596 4.314 9.241 1.00 95.50 92 THR A O 1
ATOM 692 N N . GLY A 1 93 ? -2.726 5.965 8.012 1.00 95.50 93 GLY A N 1
ATOM 693 C CA . GLY A 1 93 ? -1.346 5.525 8.191 1.00 95.50 93 GLY A CA 1
ATOM 694 C C . GLY A 1 93 ? -0.581 5.497 6.885 1.00 95.50 93 GLY A C 1
ATOM 695 O O . GLY A 1 93 ? -0.887 6.265 5.973 1.00 95.50 93 GLY A O 1
ATOM 696 N N . THR A 1 94 ? 0.434 4.643 6.811 1.00 96.56 94 THR A N 1
ATOM 697 C CA . THR A 1 94 ? 1.410 4.669 5.727 1.00 96.56 94 THR A CA 1
ATOM 698 C C . THR A 1 94 ? 1.774 3.285 5.211 1.00 96.56 94 THR A C 1
ATOM 700 O O . THR A 1 94 ? 1.755 2.293 5.940 1.00 96.56 94 THR A O 1
ATOM 703 N N . LEU A 1 95 ? 2.143 3.236 3.936 1.00 96.12 95 LEU A N 1
ATOM 704 C CA . LEU A 1 95 ? 2.908 2.154 3.332 1.00 96.12 95 LEU A CA 1
ATOM 705 C C . LEU A 1 95 ? 4.159 2.782 2.732 1.00 96.12 95 LEU A C 1
ATOM 707 O O . LEU A 1 95 ? 4.053 3.737 1.973 1.00 96.12 95 LEU A O 1
ATOM 711 N N . SER A 1 96 ? 5.330 2.264 3.073 1.00 96.62 96 SER A N 1
ATOM 712 C CA . SER A 1 96 ? 6.591 2.710 2.489 1.00 96.62 96 SER A CA 1
ATOM 713 C C . SER A 1 96 ? 7.501 1.540 2.171 1.00 96.62 96 SER A C 1
ATOM 715 O O . SER A 1 96 ? 7.442 0.495 2.820 1.00 96.62 96 SER A O 1
ATOM 717 N N . GLY A 1 97 ? 8.363 1.693 1.174 1.00 95.88 97 GLY A N 1
ATOM 718 C CA . GLY A 1 97 ? 9.333 0.662 0.844 1.00 95.88 97 GLY A CA 1
ATOM 719 C C . GLY A 1 97 ? 9.773 0.693 -0.602 1.00 95.88 97 GLY A C 1
ATOM 720 O O . GLY A 1 97 ? 9.622 1.698 -1.299 1.00 95.88 97 GLY A O 1
ATOM 721 N N . TRP A 1 98 ? 10.331 -0.429 -1.038 1.00 96.19 98 TRP A N 1
ATOM 722 C CA . TRP A 1 98 ? 10.802 -0.598 -2.399 1.00 96.19 98 TRP A CA 1
ATOM 723 C C . TRP A 1 98 ? 10.409 -1.952 -2.982 1.00 96.19 98 TRP A C 1
ATOM 725 O O . TRP A 1 98 ? 10.201 -2.939 -2.273 1.00 96.19 98 TRP A O 1
ATOM 735 N N . VAL A 1 99 ? 10.339 -1.984 -4.307 1.00 95.31 99 VAL A N 1
ATOM 736 C CA . VAL A 1 99 ? 10.171 -3.179 -5.121 1.00 95.31 99 VAL A CA 1
ATOM 737 C C . VAL A 1 99 ? 11.300 -3.210 -6.138 1.00 95.31 99 VAL A C 1
ATOM 739 O O . VAL A 1 99 ? 11.412 -2.319 -6.977 1.00 95.31 99 VAL A O 1
ATOM 742 N N . ARG A 1 100 ? 12.147 -4.237 -6.080 1.00 94.50 100 ARG A N 1
ATOM 743 C CA . ARG A 1 100 ? 13.154 -4.472 -7.113 1.00 94.50 100 ARG A CA 1
ATOM 744 C C . ARG A 1 100 ? 12.482 -5.208 -8.257 1.00 94.50 100 ARG A C 1
ATOM 746 O O . ARG A 1 100 ? 12.145 -6.386 -8.131 1.00 94.50 100 ARG A O 1
ATOM 753 N N . LEU A 1 101 ? 12.254 -4.483 -9.341 1.00 90.75 101 LEU A N 1
ATOM 754 C CA . LEU A 1 101 ? 11.495 -4.956 -10.487 1.00 90.75 101 LEU A CA 1
ATOM 755 C C . LEU A 1 101 ? 12.305 -5.990 -11.275 1.00 90.75 101 LEU A C 1
ATOM 757 O O . LEU A 1 101 ? 13.496 -5.808 -11.525 1.00 90.75 101 LEU A O 1
ATOM 761 N N . ASN A 1 102 ? 11.645 -7.077 -11.667 1.00 89.25 102 ASN A N 1
ATOM 762 C CA . ASN A 1 102 ? 12.181 -8.060 -12.600 1.00 89.25 102 ASN A CA 1
ATOM 763 C C . ASN A 1 102 ? 11.319 -8.028 -13.875 1.00 89.25 102 ASN A C 1
ATOM 765 O O . ASN A 1 102 ? 10.255 -8.650 -13.887 1.00 89.25 102 ASN A O 1
ATOM 769 N N . PRO A 1 103 ? 11.723 -7.277 -14.916 1.00 83.62 103 PRO A N 1
ATOM 770 C CA . PRO A 1 103 ? 10.896 -7.078 -16.106 1.00 83.62 103 PRO A CA 1
ATOM 771 C C . PRO A 1 103 ? 10.706 -8.374 -16.909 1.00 83.62 103 PRO A C 1
ATOM 773 O O . PRO A 1 103 ? 9.626 -8.593 -17.449 1.00 83.62 103 PRO A O 1
ATOM 776 N N . ASP A 1 104 ? 11.692 -9.279 -16.902 1.00 85.38 104 ASP A N 1
ATOM 777 C CA . ASP A 1 104 ? 11.596 -10.583 -17.574 1.00 85.38 104 ASP A CA 1
ATOM 778 C C . ASP A 1 104 ? 10.640 -11.543 -16.853 1.00 85.38 104 ASP 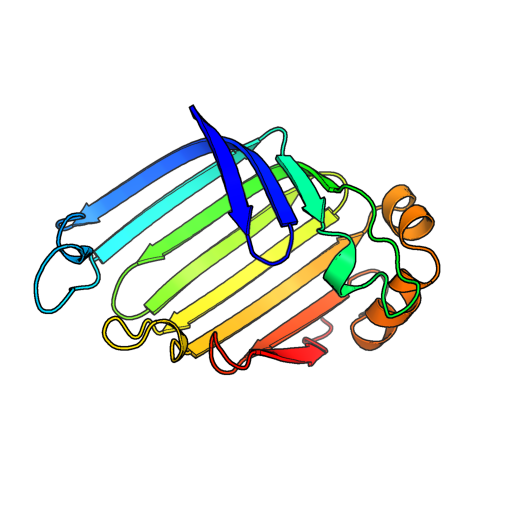A C 1
ATOM 780 O O . ASP A 1 104 ? 10.019 -12.417 -17.460 1.00 85.38 104 ASP A O 1
ATOM 784 N N . ARG A 1 105 ? 10.546 -11.421 -15.522 1.00 87.69 105 ARG A N 1
ATOM 785 C CA . ARG A 1 105 ? 9.693 -12.253 -14.665 1.00 87.69 105 ARG A CA 1
ATOM 786 C C . ARG A 1 105 ? 9.047 -11.398 -13.573 1.00 87.69 105 ARG A C 1
ATOM 788 O O . ARG A 1 105 ? 9.507 -11.449 -12.430 1.00 87.69 105 ARG A O 1
ATOM 795 N N . PRO A 1 106 ? 7.944 -10.681 -13.861 1.00 86.75 106 PRO A N 1
ATOM 796 C CA . PRO A 1 106 ? 7.317 -9.757 -12.909 1.00 86.75 106 PRO A CA 1
ATOM 797 C C . PRO A 1 106 ? 6.973 -10.393 -11.556 1.00 86.75 106 PRO A C 1
ATOM 799 O O . PRO A 1 106 ? 7.139 -9.768 -10.511 1.00 86.75 106 PRO A O 1
ATOM 802 N N . GLN A 1 107 ? 6.587 -11.672 -11.572 1.00 89.62 107 GLN A N 1
ATOM 803 C CA . GLN A 1 107 ? 6.285 -12.487 -10.391 1.00 89.62 107 GLN A CA 1
ATOM 804 C C . GLN A 1 107 ? 7.491 -12.696 -9.451 1.00 89.62 107 GLN A C 1
ATOM 806 O O . GLN A 1 107 ? 7.319 -12.923 -8.254 1.00 89.62 107 GLN A O 1
ATOM 811 N N . ASN A 1 108 ? 8.715 -12.569 -9.971 1.00 94.25 108 ASN A N 1
ATOM 812 C CA . ASN A 1 108 ? 9.964 -12.679 -9.216 1.00 94.25 108 ASN A CA 1
ATOM 813 C C . ASN A 1 108 ? 10.488 -11.321 -8.729 1.00 94.25 108 ASN A C 1
ATOM 815 O O . ASN A 1 108 ? 11.584 -11.264 -8.170 1.00 94.25 108 ASN A O 1
ATOM 819 N N . SER A 1 109 ? 9.744 -10.231 -8.941 1.00 92.50 109 SER A N 1
ATOM 820 C CA . SER A 1 109 ? 10.106 -8.924 -8.385 1.00 92.50 109 SER A CA 1
ATOM 821 C C . SER A 1 109 ? 10.145 -9.010 -6.861 1.00 92.50 109 SER A C 1
ATOM 823 O O . SER A 1 109 ? 9.252 -9.601 -6.248 1.00 92.50 109 SER A O 1
ATOM 825 N N . LEU A 1 110 ? 11.191 -8.451 -6.254 1.00 96.19 110 LEU A N 1
ATOM 826 C CA . LEU A 1 110 ? 11.446 -8.564 -4.820 1.00 96.19 110 LEU A CA 1
ATOM 827 C C . LEU A 1 110 ? 10.801 -7.392 -4.081 1.00 96.19 110 LEU A C 1
ATOM 829 O O . LEU A 1 110 ? 11.061 -6.236 -4.400 1.00 96.19 110 LEU A O 1
ATOM 833 N N . LEU A 1 111 ? 9.989 -7.705 -3.081 1.00 95.88 111 LEU A N 1
ATOM 834 C CA . LEU A 1 111 ? 9.258 -6.778 -2.235 1.00 95.88 111 LEU A CA 1
ATOM 835 C C . LEU A 1 111 ? 10.034 -6.513 -0.942 1.00 95.88 111 LEU A C 1
ATOM 837 O O . LEU A 1 111 ? 10.565 -7.436 -0.321 1.00 95.88 111 LEU A O 1
ATOM 841 N N . ASN A 1 112 ? 10.040 -5.259 -0.503 1.00 96.19 112 ASN A N 1
ATOM 842 C CA . ASN A 1 112 ? 10.395 -4.866 0.855 1.00 96.19 112 ASN A CA 1
ATOM 843 C C . ASN A 1 112 ? 9.538 -3.665 1.252 1.00 96.19 112 ASN A C 1
ATOM 845 O O . ASN A 1 112 ? 9.891 -2.513 0.994 1.00 96.19 112 ASN A O 1
ATOM 849 N N . LEU A 1 113 ? 8.381 -3.955 1.838 1.00 96.44 113 LEU A N 1
ATOM 850 C CA . LEU A 1 113 ? 7.370 -2.971 2.194 1.00 96.44 113 LEU A CA 1
ATOM 851 C C . LEU A 1 113 ? 7.145 -2.976 3.702 1.00 96.44 113 LEU A C 1
ATOM 853 O O . LEU A 1 113 ? 7.139 -4.018 4.360 1.00 96.44 113 LEU A O 1
ATOM 857 N N . ARG A 1 114 ? 6.912 -1.793 4.250 1.00 96.56 114 ARG A N 1
ATOM 858 C CA . ARG A 1 114 ? 6.513 -1.557 5.630 1.00 96.56 114 ARG A CA 1
ATOM 859 C C . ARG A 1 114 ? 5.158 -0.882 5.609 1.00 96.56 114 ARG A C 1
ATOM 861 O O . ARG A 1 114 ? 4.965 0.096 4.897 1.00 96.56 114 ARG A O 1
ATOM 868 N N . VAL A 1 115 ? 4.225 -1.397 6.394 1.00 95.38 115 VAL A N 1
ATOM 869 C CA . VAL A 1 115 ? 2.855 -0.891 6.453 1.00 95.38 115 VAL A CA 1
ATOM 870 C C . VAL A 1 115 ? 2.515 -0.610 7.908 1.00 95.38 115 VAL A C 1
ATOM 872 O O . VAL A 1 115 ? 2.678 -1.480 8.761 1.00 95.38 115 VAL A O 1
ATOM 875 N N . LYS A 1 116 ? 2.053 0.604 8.198 1.00 95.69 116 LYS A N 1
ATOM 876 C CA . LYS A 1 116 ? 1.588 1.024 9.521 1.00 95.69 116 LYS A CA 1
ATOM 877 C C . LYS A 1 116 ? 0.194 1.598 9.379 1.00 95.69 116 LYS A C 1
ATOM 879 O O . LYS A 1 116 ? 0.032 2.634 8.747 1.00 95.69 116 LYS A O 1
ATOM 884 N N . LEU A 1 117 ? -0.801 0.940 9.961 1.00 94.38 117 LEU A N 1
ATOM 885 C CA . LEU A 1 117 ? -2.206 1.296 9.788 1.00 94.38 117 LEU A CA 1
ATOM 886 C C . LEU A 1 117 ? -2.925 1.423 11.124 1.00 94.38 117 LEU A C 1
ATOM 888 O O . LEU A 1 117 ? -2.822 0.567 11.996 1.00 94.38 117 LEU A O 1
ATOM 892 N N . ASN A 1 118 ? -3.729 2.464 11.250 1.00 93.69 118 ASN A N 1
ATOM 893 C CA . ASN A 1 118 ? -4.696 2.650 12.309 1.00 93.69 118 ASN A CA 1
ATOM 894 C C . ASN A 1 118 ? -6.091 2.486 11.715 1.00 93.69 118 ASN A C 1
ATOM 896 O O . ASN A 1 118 ? -6.504 3.209 10.813 1.00 93.69 118 ASN A O 1
ATOM 900 N N . LEU A 1 119 ? -6.816 1.504 12.232 1.00 90.88 119 LEU A N 1
ATOM 901 C CA . LEU A 1 119 ? -8.207 1.260 11.870 1.00 90.88 119 LEU A CA 1
ATOM 902 C C . LEU A 1 119 ? -9.086 2.177 12.716 1.00 90.88 119 LEU A C 1
ATOM 904 O O . LEU A 1 119 ? -8.929 2.196 13.943 1.00 90.88 119 LEU A O 1
ATOM 908 N N . ASN A 1 120 ? -10.026 2.892 12.100 1.00 90.31 120 ASN A N 1
ATOM 909 C CA . ASN A 1 120 ? -10.999 3.656 12.872 1.00 90.31 120 ASN A CA 1
ATOM 910 C C . ASN A 1 120 ? -11.939 2.711 13.668 1.00 90.31 120 ASN A C 1
ATOM 912 O O . ASN A 1 120 ? -12.033 1.515 13.362 1.00 90.31 120 ASN A O 1
ATOM 916 N N . PRO A 1 121 ? -12.647 3.205 14.702 1.00 87.19 121 PRO A N 1
ATOM 917 C CA . PRO A 1 121 ? -13.501 2.356 15.536 1.00 87.19 121 PRO A CA 1
ATOM 918 C C . PRO A 1 121 ? -14.590 1.609 14.753 1.00 87.19 121 PRO A C 1
ATOM 920 O O . PRO A 1 121 ? -14.831 0.433 15.019 1.00 87.19 121 PRO A O 1
ATOM 923 N N . LYS A 1 122 ? -15.197 2.260 13.751 1.00 87.69 122 LYS A N 1
ATOM 924 C CA . LYS A 1 122 ? -16.255 1.677 12.911 1.00 87.69 122 LYS A CA 1
ATOM 925 C C . LYS A 1 122 ? -15.744 0.473 12.114 1.00 87.69 122 LYS A C 1
ATOM 927 O O . LYS A 1 122 ? -16.367 -0.582 12.134 1.00 87.69 122 LYS A O 1
ATOM 932 N N . LEU A 1 123 ? -14.583 0.601 11.476 1.00 87.50 123 LEU A N 1
ATOM 933 C CA . LEU A 1 123 ? -13.949 -0.478 10.727 1.00 87.50 123 LEU A CA 1
ATOM 934 C C . LEU A 1 123 ? -13.527 -1.623 11.654 1.00 87.50 123 LEU A C 1
ATOM 936 O O . LEU A 1 123 ? -13.740 -2.783 11.323 1.00 87.50 123 LEU A O 1
ATOM 940 N N . ARG A 1 124 ? -12.990 -1.326 12.847 1.00 84.62 124 ARG A N 1
ATOM 941 C CA . ARG A 1 124 ? -12.668 -2.373 13.836 1.00 84.62 124 ARG A CA 1
ATOM 942 C C . ARG A 1 124 ? -13.896 -3.192 14.231 1.00 84.62 124 ARG A C 1
ATOM 944 O O . ARG A 1 124 ? -13.783 -4.406 14.359 1.00 84.62 124 ARG A O 1
ATOM 951 N N . GLN A 1 125 ? -15.046 -2.542 14.406 1.00 85.19 125 GLN A N 1
ATOM 952 C CA . GLN A 1 125 ? -16.309 -3.224 14.695 1.00 85.19 125 GLN A CA 1
ATOM 953 C C . GLN A 1 125 ? -16.781 -4.065 13.502 1.00 85.19 125 GLN A C 1
ATOM 955 O O . GLN A 1 125 ? -17.138 -5.224 13.686 1.00 85.19 125 GLN A O 1
ATOM 960 N N . GLN A 1 126 ? -16.722 -3.517 12.284 1.00 85.56 126 GLN A N 1
ATOM 961 C CA . GLN A 1 126 ? -17.124 -4.220 11.060 1.00 85.56 126 GLN A CA 1
ATOM 962 C C . GLN A 1 126 ? -16.237 -5.425 10.728 1.00 85.56 126 GLN A C 1
ATOM 964 O O . GLN A 1 126 ? -16.726 -6.402 10.175 1.00 85.56 126 GLN A O 1
ATOM 969 N N . LEU A 1 127 ? -14.949 -5.378 11.079 1.00 82.00 127 LEU A N 1
ATOM 970 C CA . LEU A 1 127 ? -14.035 -6.504 10.894 1.00 82.00 127 LEU A CA 1
ATOM 971 C C . LEU A 1 127 ? -14.383 -7.696 11.795 1.00 82.00 127 LEU A C 1
ATOM 973 O O . LEU A 1 127 ? -14.034 -8.821 11.449 1.00 82.00 127 LEU A O 1
ATOM 977 N N . GLY A 1 128 ? -15.043 -7.484 12.939 1.00 80.44 128 GLY A N 1
ATOM 978 C CA . GLY A 1 128 ? -15.463 -8.560 13.839 1.00 80.44 128 GLY A CA 1
ATOM 979 C C . GLY A 1 128 ? -14.341 -9.566 14.129 1.00 8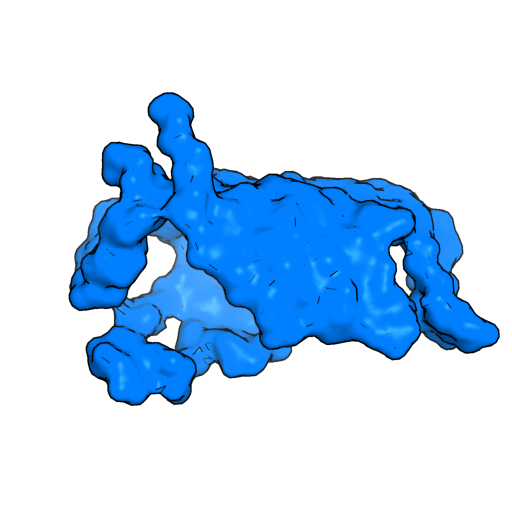0.44 128 GLY A C 1
ATOM 980 O O . GLY A 1 128 ? -13.280 -9.208 14.644 1.00 80.44 128 GLY A O 1
ATOM 981 N N . VAL A 1 129 ? -14.554 -10.831 13.754 1.00 76.25 129 VAL A N 1
ATOM 982 C CA . VAL A 1 129 ? -13.582 -11.930 13.926 1.00 76.25 129 VAL A CA 1
ATOM 983 C C . VAL A 1 129 ? -12.303 -11.712 13.105 1.00 76.25 129 VAL A C 1
ATOM 985 O O . VAL A 1 129 ? -11.219 -12.072 13.562 1.00 76.25 129 VAL A O 1
ATOM 988 N N . ALA A 1 130 ? -12.377 -11.042 11.951 1.00 77.06 130 ALA A N 1
ATOM 989 C CA . ALA A 1 130 ? -11.210 -10.708 11.129 1.00 77.06 130 ALA A CA 1
ATOM 990 C C . ALA A 1 130 ? -10.202 -9.826 11.883 1.00 77.06 130 ALA A C 1
ATOM 992 O O . ALA A 1 130 ? -8.996 -9.901 11.644 1.00 77.06 130 ALA A O 1
ATOM 993 N N . ALA A 1 131 ? -10.673 -9.023 12.845 1.00 77.94 131 ALA A N 1
ATOM 994 C CA . ALA A 1 131 ? -9.798 -8.213 13.684 1.00 77.94 131 ALA A CA 1
ATOM 995 C C . ALA A 1 131 ? -8.860 -9.071 14.555 1.00 77.94 131 ALA A C 1
ATOM 997 O O . ALA A 1 131 ? -7.792 -8.594 14.942 1.00 77.94 131 ALA A O 1
ATOM 998 N N . LEU A 1 132 ? -9.211 -10.336 14.837 1.00 79.81 132 LEU A N 1
ATOM 999 C CA . LEU A 1 132 ? -8.337 -11.275 15.550 1.00 79.81 132 LEU A CA 1
ATOM 1000 C C . LEU A 1 132 ? -7.093 -11.623 14.730 1.00 79.81 132 LEU A C 1
ATOM 1002 O O . LEU A 1 132 ? -6.006 -11.693 15.298 1.00 79.81 132 LEU A O 1
ATOM 1006 N N . LEU A 1 133 ? -7.224 -11.757 13.406 1.00 79.25 133 LEU A N 1
ATOM 1007 C CA . LEU A 1 133 ? -6.092 -12.017 12.507 1.00 79.25 133 LEU A CA 1
ATOM 1008 C C . LEU A 1 133 ? -5.083 -10.862 12.530 1.00 79.25 133 LEU A C 1
ATOM 1010 O O . LEU A 1 133 ? -3.877 -11.070 12.422 1.00 79.25 133 LEU A O 1
ATOM 1014 N N . LEU A 1 134 ? -5.570 -9.637 12.743 1.00 82.31 134 LEU A N 1
ATOM 1015 C CA . LEU A 1 134 ? -4.731 -8.445 12.822 1.00 82.31 134 LEU A CA 1
ATOM 1016 C C . LEU A 1 134 ? -3.997 -8.317 14.163 1.00 82.31 134 LEU A C 1
ATOM 1018 O O . LEU A 1 134 ? -2.988 -7.614 14.219 1.00 82.31 134 LEU A O 1
ATOM 1022 N N . ARG A 1 135 ? -4.432 -9.011 15.230 1.00 83.19 135 ARG A N 1
ATOM 1023 C CA . ARG A 1 135 ? -3.786 -8.940 16.559 1.00 83.19 135 ARG A CA 1
ATOM 1024 C C . ARG A 1 135 ? -2.325 -9.373 16.531 1.00 83.19 135 ARG A C 1
ATOM 1026 O O . ARG A 1 135 ? -1.504 -8.747 17.194 1.00 83.19 135 ARG A O 1
ATOM 1033 N N . GLY A 1 136 ? -1.983 -10.381 15.725 1.00 85.75 136 GLY A N 1
ATOM 1034 C CA . GLY A 1 136 ? -0.596 -10.840 15.564 1.00 85.75 136 GLY A CA 1
ATOM 1035 C C . GLY A 1 136 ? 0.356 -9.750 15.054 1.00 85.75 136 GLY A C 1
ATOM 1036 O O . GLY A 1 136 ? 1.560 -9.811 15.290 1.00 85.75 136 GLY A O 1
ATOM 1037 N N . PHE A 1 137 ? -0.191 -8.710 14.425 1.00 89.50 137 PHE A N 1
ATOM 1038 C CA . PHE A 1 137 ? 0.543 -7.600 13.826 1.00 89.50 137 PHE A CA 1
ATOM 1039 C C . PHE A 1 137 ? 0.361 -6.283 14.597 1.00 89.50 137 PHE A C 1
ATOM 1041 O O . PHE A 1 137 ? 0.867 -5.246 14.175 1.00 89.50 137 PHE A O 1
ATOM 1048 N N . GLN A 1 138 ? -0.352 -6.289 15.729 1.00 90.44 138 GLN A N 1
ATOM 1049 C CA . GLN A 1 138 ? -0.612 -5.075 16.504 1.00 90.44 138 GLN A CA 1
ATOM 1050 C C . GLN A 1 138 ? 0.603 -4.625 17.332 1.00 90.44 138 GLN A C 1
ATOM 1052 O O . GLN A 1 138 ? 1.291 -5.416 17.988 1.00 90.44 138 GLN A O 1
ATOM 1057 N N . CYS A 1 139 ? 0.811 -3.312 17.321 1.00 89.06 139 CYS A N 1
ATOM 1058 C CA . CYS A 1 139 ? 1.694 -2.520 18.164 1.00 89.06 139 CYS A CA 1
ATOM 1059 C C . CYS A 1 139 ? 0.822 -1.437 18.822 1.00 89.06 139 CYS A C 1
ATOM 1061 O O . CYS A 1 139 ? 0.596 -0.369 18.251 1.00 89.06 139 CYS A O 1
ATOM 1063 N N . GLY A 1 140 ? 0.234 -1.751 19.981 1.00 87.12 140 GLY A N 1
ATOM 1064 C CA . GLY A 1 140 ? -0.792 -0.907 20.599 1.00 87.12 140 GLY A CA 1
ATOM 1065 C C . GLY A 1 140 ? -2.048 -0.814 19.724 1.00 87.12 140 GLY A C 1
ATOM 1066 O O . GLY A 1 140 ? -2.684 -1.822 19.426 1.00 87.12 140 GLY A O 1
ATOM 1067 N N . THR A 1 141 ? -2.410 0.397 19.302 1.00 86.38 141 THR A N 1
ATOM 1068 C CA . THR A 1 141 ? -3.575 0.658 18.436 1.00 86.38 141 THR A CA 1
ATOM 1069 C C . THR A 1 141 ? -3.269 0.562 16.938 1.00 86.38 141 THR A C 1
ATOM 1071 O O . THR A 1 141 ? -4.204 0.560 16.128 1.00 86.38 141 THR A O 1
ATOM 1074 N N . THR A 1 142 ? -1.988 0.461 16.577 1.00 91.56 142 THR A N 1
ATOM 1075 C CA . THR A 1 142 ? -1.494 0.422 15.199 1.00 91.56 142 THR A CA 1
ATOM 1076 C C . THR A 1 142 ? -1.210 -1.012 14.766 1.00 91.56 142 THR A C 1
ATOM 1078 O O . THR A 1 142 ? -0.597 -1.786 15.492 1.00 91.56 142 THR A O 1
ATOM 1081 N N . VAL A 1 143 ? -1.624 -1.376 13.558 1.00 93.12 143 VAL A N 1
ATOM 1082 C CA . VAL A 1 143 ? -1.209 -2.600 12.869 1.00 93.12 143 VAL A CA 1
ATOM 1083 C C . VAL A 1 143 ? 0.096 -2.300 12.132 1.00 93.12 143 VAL A C 1
ATOM 1085 O O . VAL A 1 143 ? 0.120 -1.414 11.281 1.00 93.12 143 VAL A O 1
ATOM 1088 N N . SER A 1 144 ? 1.171 -3.012 12.466 1.00 95.69 144 SER A N 1
ATOM 1089 C CA . SER A 1 144 ? 2.500 -2.868 11.862 1.00 95.69 144 SER A CA 1
ATOM 1090 C C . SER A 1 144 ? 2.872 -4.159 11.137 1.00 95.69 144 SER A C 1
ATOM 1092 O O . SER A 1 144 ? 2.977 -5.225 11.751 1.00 95.69 144 SER A O 1
ATOM 1094 N N . LEU A 1 145 ? 3.069 -4.075 9.824 1.00 94.56 145 LEU A N 1
ATOM 1095 C CA . LEU A 1 145 ? 3.384 -5.203 8.951 1.00 94.56 145 LEU A CA 1
ATOM 1096 C C . LEU A 1 145 ? 4.690 -4.935 8.208 1.00 94.56 145 LEU A C 1
ATOM 1098 O O . LEU A 1 145 ? 4.967 -3.811 7.781 1.00 94.56 145 LEU A O 1
ATOM 1102 N N . LYS A 1 146 ? 5.456 -6.000 7.996 1.00 95.44 146 LYS A N 1
ATOM 1103 C CA . LYS A 1 146 ? 6.575 -6.033 7.060 1.00 95.44 146 LYS A CA 1
ATOM 1104 C C . LYS A 1 146 ? 6.285 -7.090 6.003 1.00 95.44 146 LYS A C 1
ATOM 1106 O O . LYS A 1 146 ? 6.020 -8.237 6.355 1.00 95.44 146 LYS A O 1
ATOM 1111 N N . ILE A 1 147 ? 6.315 -6.700 4.734 1.00 94.75 147 ILE A N 1
ATOM 1112 C CA . ILE A 1 147 ? 6.081 -7.585 3.592 1.00 94.75 147 ILE A CA 1
ATOM 1113 C C . ILE A 1 147 ? 7.398 -7.709 2.829 1.00 94.75 147 ILE A C 1
ATOM 1115 O O . ILE A 1 147 ? 7.926 -6.717 2.332 1.00 94.75 147 ILE A O 1
ATOM 1119 N N . GLU A 1 148 ? 7.936 -8.921 2.764 1.00 96.44 148 GLU A N 1
ATOM 1120 C CA . GLU A 1 148 ? 9.196 -9.243 2.085 1.00 96.44 148 GLU A CA 1
ATOM 1121 C C . GLU A 1 148 ? 9.012 -10.439 1.145 1.00 96.44 148 GLU A C 1
ATOM 1123 O O . GLU A 1 148 ? 7.992 -11.118 1.201 1.00 96.44 148 GLU A O 1
ATOM 1128 N N . GLY A 1 149 ? 10.007 -10.753 0.318 1.00 95.56 149 GLY A N 1
ATOM 1129 C CA . GLY A 1 149 ? 9.955 -11.903 -0.593 1.00 95.56 149 GLY A CA 1
ATOM 1130 C C . GLY A 1 149 ? 9.529 -11.494 -1.996 1.00 95.56 149 GLY A C 1
ATOM 1131 O O . GLY A 1 149 ? 9.668 -10.333 -2.365 1.00 95.56 149 GLY A O 1
ATOM 1132 N N . THR A 1 150 ? 9.073 -12.431 -2.818 1.00 95.69 150 THR A N 1
ATOM 1133 C CA . THR A 1 150 ? 8.707 -12.130 -4.211 1.00 95.69 150 THR A CA 1
ATOM 1134 C C . THR A 1 150 ? 7.226 -11.787 -4.338 1.00 95.69 150 THR A C 1
ATOM 1136 O O . THR A 1 150 ? 6.431 -12.127 -3.465 1.00 95.69 150 THR A O 1
ATOM 1139 N N . VAL A 1 151 ? 6.826 -11.157 -5.445 1.00 90.75 151 VAL A N 1
ATOM 1140 C CA . VAL A 1 151 ? 5.402 -10.938 -5.767 1.00 90.75 151 VAL A CA 1
ATOM 1141 C C . VAL A 1 151 ? 4.612 -12.253 -5.771 1.00 90.75 151 VAL A C 1
ATOM 1143 O O . VAL A 1 151 ? 3.482 -12.281 -5.290 1.00 90.75 151 VAL A O 1
ATOM 1146 N N . ALA A 1 152 ? 5.211 -13.348 -6.248 1.00 90.50 152 ALA A N 1
ATOM 1147 C CA . ALA A 1 152 ? 4.588 -14.672 -6.233 1.00 90.50 152 ALA A CA 1
ATOM 1148 C C . ALA A 1 152 ? 4.435 -15.269 -4.826 1.00 90.50 152 ALA A C 1
ATOM 1150 O O . ALA A 1 152 ? 3.511 -16.043 -4.583 1.00 90.50 152 ALA A O 1
ATOM 1151 N N . GLN A 1 153 ? 5.364 -14.966 -3.916 1.00 91.88 153 GLN A N 1
ATOM 1152 C CA . GLN A 1 153 ? 5.417 -15.538 -2.570 1.00 91.88 153 GLN A CA 1
ATOM 1153 C C . GLN A 1 153 ? 5.753 -14.452 -1.536 1.00 91.88 153 GLN A C 1
ATOM 1155 O O . GLN A 1 153 ? 6.860 -14.434 -0.983 1.00 91.88 153 GLN A O 1
ATOM 1160 N N . PRO A 1 154 ? 4.813 -13.528 -1.268 1.00 92.06 154 PRO A N 1
ATOM 1161 C CA . PRO A 1 154 ? 5.015 -12.495 -0.271 1.00 92.06 154 PRO A CA 1
ATOM 1162 C C . PRO A 1 154 ? 4.957 -13.105 1.133 1.00 92.06 154 PRO A C 1
ATOM 1164 O O . PRO A 1 154 ? 4.007 -13.790 1.510 1.00 92.06 154 PRO A O 1
ATOM 1167 N N . LEU A 1 155 ? 5.969 -12.814 1.939 1.00 92.75 155 LEU A N 1
ATOM 1168 C CA . LEU A 1 155 ? 6.038 -13.153 3.351 1.00 92.75 155 LEU A CA 1
ATOM 1169 C C . LEU A 1 155 ? 5.600 -11.947 4.173 1.00 92.75 155 LEU A C 1
ATOM 1171 O O . LEU A 1 155 ? 6.243 -10.898 4.144 1.00 92.75 155 LEU A O 1
ATOM 1175 N N . THR A 1 156 ? 4.530 -12.117 4.944 1.00 91.25 156 THR A N 1
ATOM 1176 C CA . THR A 1 156 ? 4.032 -11.088 5.861 1.00 91.25 156 THR A CA 1
ATOM 1177 C C . THR A 1 156 ? 4.495 -11.391 7.280 1.00 91.25 156 THR A C 1
ATOM 1179 O O . THR A 1 156 ? 4.239 -12.470 7.810 1.00 91.25 156 THR A O 1
ATOM 1182 N N . LYS A 1 157 ? 5.176 -10.434 7.907 1.00 93.31 157 LYS A N 1
ATOM 1183 C CA . LYS A 1 157 ? 5.688 -10.519 9.279 1.00 93.31 157 LYS A CA 1
ATOM 1184 C C . LYS A 1 157 ? 5.168 -9.346 10.102 1.00 93.31 157 LYS A C 1
ATOM 1186 O O . LYS A 1 157 ? 4.790 -8.309 9.554 1.00 93.31 157 LYS A O 1
ATOM 1191 N N . LYS A 1 158 ? 5.199 -9.490 11.429 1.00 92.44 158 LYS A N 1
ATOM 1192 C CA . LYS A 1 158 ? 5.025 -8.354 12.339 1.00 92.44 158 LYS A CA 1
ATOM 1193 C C . LYS A 1 158 ? 6.112 -7.316 12.059 1.00 92.44 158 LYS A C 1
ATOM 1195 O O . LYS A 1 158 ? 7.293 -7.652 12.007 1.00 92.44 158 LYS A O 1
ATOM 1200 N N . GLY A 1 159 ? 5.689 -6.081 11.814 1.00 89.50 159 GLY A N 1
ATOM 1201 C CA . GLY A 1 159 ? 6.583 -4.946 11.641 1.00 89.50 159 GLY A CA 1
ATOM 1202 C C . GLY A 1 159 ? 7.152 -4.467 12.974 1.00 89.50 159 GLY A C 1
ATOM 1203 O O . GLY A 1 159 ? 6.746 -4.909 14.049 1.00 89.50 159 GLY A O 1
ATOM 1204 N N . GLU A 1 160 ? 8.091 -3.532 12.903 1.00 86.38 160 GLU A N 1
ATOM 1205 C CA . GLU A 1 160 ? 8.659 -2.902 14.094 1.00 86.38 160 GLU A CA 1
ATOM 1206 C C . GLU A 1 160 ? 7.580 -2.092 14.825 1.00 86.38 160 GLU A C 1
ATOM 1208 O O . GLU A 1 160 ? 6.833 -1.312 14.212 1.00 86.38 160 GLU A O 1
ATOM 1213 N N . CYS A 1 161 ? 7.494 -2.303 16.138 1.00 81.88 161 CYS A N 1
ATOM 1214 C CA . CYS A 1 161 ? 6.780 -1.414 17.040 1.00 81.88 161 CYS A CA 1
ATOM 1215 C C . CYS A 1 161 ? 7.742 -0.278 17.405 1.00 81.88 161 CYS A C 1
ATOM 1217 O O . CYS A 1 161 ? 8.891 -0.554 17.743 1.00 81.88 161 CYS A O 1
ATOM 1219 N N . ALA A 1 162 ? 7.291 0.968 17.242 1.00 63.97 162 ALA A N 1
ATOM 1220 C CA . ALA A 1 162 ? 8.030 2.134 17.722 1.00 63.97 162 ALA A CA 1
ATOM 1221 C C . ALA A 1 162 ? 8.017 2.181 19.254 1.00 63.97 162 ALA A C 1
ATOM 1223 O O . ALA A 1 162 ? 7.015 1.690 19.829 1.00 63.97 162 ALA A O 1
#

Foldseek 3Di:
DWDWDDDPFWIKTFDKDKDWDWDPPCQCVDVVRFKIWTKMWIKGAQMWTGTDCVPCVVVVFDQDIDTWGMKTWIFIIHQKTWMWIFTHDQKTFIKTDIWRADSVCRQQIWDWIKTKIAGDPVNCVVRVVVVVVQVQQDQDRIRIWTWTGGNNDIDIHRHDRD

Radius of gyration: 16.9 Å; chains: 1; bounding box: 33×34×47 Å